Protein AF-A0A7Y3NFW7-F1 (afdb_monomer_lite)

Sequence (160 aa):
MKELVRCKACGYVMEKSALGEVCPACGVKAQMFEPFEEKVTGLRHLLLELDIHPITVHLPETLAALLLVFTLIFPLIPANLQDKFLWPTTQILSWLFPLAVAAGFVTGLWDAKVRYRKVTTPILVRKIGLGTLLFLTSIAQAVLVSVGTGFQSFGRGSVT

Structure (mmCIF, N/CA/C/O backbone):
data_AF-A0A7Y3NFW7-F1
#
_entry.id   AF-A0A7Y3NFW7-F1
#
loop_
_atom_site.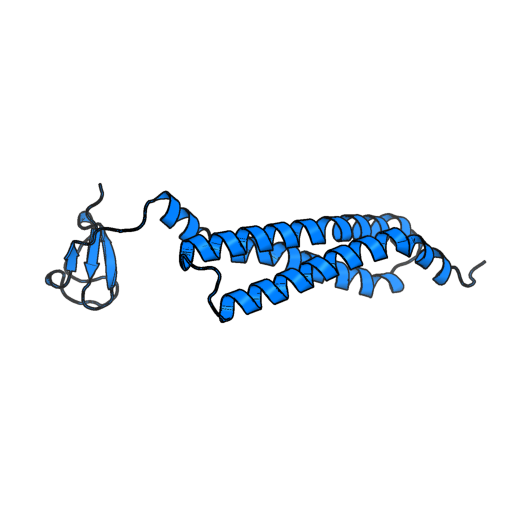group_PDB
_atom_site.id
_atom_site.type_symbol
_atom_site.label_atom_id
_atom_site.label_alt_id
_atom_site.label_comp_id
_atom_site.label_asym_id
_atom_site.label_entity_id
_atom_site.label_seq_id
_atom_site.pdbx_PDB_ins_code
_atom_site.Cartn_x
_atom_site.Cartn_y
_atom_site.Cartn_z
_atom_site.occupancy
_atom_site.B_iso_or_equiv
_atom_site.auth_seq_id
_atom_site.auth_comp_id
_atom_site.auth_asym_id
_atom_site.auth_atom_id
_atom_site.pdbx_PDB_model_num
ATOM 1 N N . MET A 1 1 ? -27.828 15.354 21.487 1.00 56.50 1 MET A N 1
ATOM 2 C CA . MET A 1 1 ? -27.165 14.035 21.369 1.00 56.50 1 MET A CA 1
ATOM 3 C C . MET A 1 1 ? -28.262 13.027 21.093 1.00 56.50 1 MET A C 1
ATOM 5 O O . MET A 1 1 ? -29.310 13.142 21.713 1.00 56.50 1 MET A O 1
ATOM 9 N N . LYS A 1 2 ? -28.092 12.139 20.114 1.00 74.50 2 LYS A N 1
ATOM 10 C CA . LYS A 1 2 ? -29.112 11.129 19.806 1.00 74.50 2 LYS A CA 1
ATOM 11 C C . LYS A 1 2 ? -29.059 10.053 20.896 1.00 74.50 2 LYS A C 1
ATOM 13 O O . LYS A 1 2 ? -27.987 9.508 21.135 1.00 74.50 2 LYS A O 1
ATOM 18 N N . GLU A 1 3 ? -30.170 9.804 21.591 1.00 85.12 3 GLU A N 1
ATOM 19 C CA . GLU A 1 3 ? -30.260 8.707 22.564 1.00 85.12 3 GLU A CA 1
ATOM 20 C C . GLU A 1 3 ? -30.250 7.382 21.800 1.00 85.12 3 GLU A C 1
ATOM 22 O O . GLU A 1 3 ? -31.193 7.077 21.065 1.00 85.12 3 GLU A O 1
ATOM 27 N N . LEU A 1 4 ? -29.173 6.611 21.942 1.00 89.38 4 LEU A N 1
ATOM 28 C CA . LEU A 1 4 ? -29.046 5.295 21.329 1.00 89.38 4 LEU A CA 1
ATOM 29 C C . LEU A 1 4 ? -29.501 4.218 22.314 1.00 89.38 4 LEU A C 1
ATOM 31 O O . LEU A 1 4 ? -29.308 4.317 23.528 1.00 89.38 4 LEU A O 1
ATOM 35 N N . VAL A 1 5 ? -30.106 3.170 21.775 1.00 91.62 5 VAL A N 1
ATOM 36 C CA . VAL A 1 5 ? -30.525 1.983 22.514 1.00 91.62 5 VAL A CA 1
ATOM 37 C C . VAL A 1 5 ? -29.955 0.740 21.851 1.00 91.62 5 VAL A C 1
ATOM 39 O O . VAL A 1 5 ? -29.869 0.662 20.626 1.00 91.62 5 VAL A O 1
ATOM 42 N N . ARG A 1 6 ? -29.569 -0.246 22.662 1.00 91.62 6 ARG A N 1
ATOM 43 C CA . ARG A 1 6 ? -29.014 -1.524 22.215 1.00 91.62 6 ARG A CA 1
ATOM 44 C C . ARG A 1 6 ? -29.904 -2.679 22.643 1.00 91.62 6 ARG A C 1
ATOM 46 O O . ARG A 1 6 ? -30.285 -2.778 23.803 1.00 91.62 6 ARG A O 1
ATOM 53 N N . CYS A 1 7 ? -30.199 -3.592 21.729 1.00 90.00 7 CYS A N 1
ATOM 54 C CA . CYS A 1 7 ? -30.908 -4.826 22.039 1.00 90.00 7 CYS A CA 1
ATOM 55 C C . CYS A 1 7 ? -30.006 -5.775 22.845 1.00 90.00 7 CYS A C 1
ATOM 57 O O . CYS A 1 7 ? -28.948 -6.174 22.357 1.00 90.00 7 CYS A O 1
ATOM 59 N N . LYS A 1 8 ? -30.442 -6.215 24.033 1.00 91.94 8 LYS A N 1
ATOM 60 C CA . LYS A 1 8 ? -29.700 -7.199 24.845 1.00 91.94 8 LYS A CA 1
ATOM 61 C C . LYS A 1 8 ? -29.555 -8.568 24.180 1.00 91.94 8 LYS A C 1
ATOM 63 O O . LYS A 1 8 ? -28.587 -9.267 24.451 1.00 91.94 8 LYS A O 1
ATOM 68 N N . ALA A 1 9 ? -30.510 -8.960 23.336 1.00 86.56 9 ALA A N 1
ATOM 69 C CA . ALA A 1 9 ? -30.545 -10.301 22.753 1.00 86.56 9 ALA A CA 1
ATOM 70 C C . ALA A 1 9 ? -29.557 -10.478 21.587 1.00 86.56 9 ALA A C 1
ATOM 72 O O . ALA A 1 9 ? -28.872 -11.491 21.521 1.00 86.56 9 ALA A O 1
ATOM 73 N N . CYS A 1 10 ? -29.477 -9.507 20.670 1.00 84.69 10 CYS A N 1
ATOM 74 C CA . CYS A 1 10 ? -28.642 -9.609 19.463 1.00 84.69 10 CYS A CA 1
ATOM 75 C C . CYS A 1 10 ? -27.562 -8.525 19.347 1.00 84.69 10 CYS A C 1
ATOM 77 O O . CYS A 1 10 ? -26.699 -8.609 18.480 1.00 84.69 10 CYS A O 1
ATOM 79 N N . GLY A 1 11 ? -27.601 -7.493 20.193 1.00 85.00 11 GLY A N 1
ATOM 80 C CA . GLY A 1 11 ? -26.644 -6.393 20.162 1.00 85.00 11 GLY A CA 1
ATOM 81 C C . GLY A 1 11 ? -26.930 -5.293 19.137 1.00 85.00 11 GLY A C 1
ATOM 82 O O . GLY A 1 11 ? -26.096 -4.399 19.029 1.00 85.00 11 GLY A O 1
ATOM 83 N N . TYR A 1 12 ? -28.066 -5.324 18.427 1.00 86.19 12 TYR A N 1
ATOM 84 C CA . TYR A 1 12 ? -28.473 -4.277 17.477 1.00 86.19 12 TYR A CA 1
ATOM 85 C C . TYR A 1 12 ? -28.600 -2.909 18.160 1.00 86.19 12 TYR A C 1
ATOM 87 O O . TYR A 1 12 ? -29.229 -2.823 19.214 1.00 86.19 12 TYR A O 1
ATOM 95 N N . VAL A 1 13 ? -28.018 -1.861 17.568 1.00 88.81 13 VAL A N 1
ATOM 96 C CA . VAL A 1 13 ? -28.019 -0.484 18.093 1.00 88.81 13 VAL A CA 1
ATOM 97 C C . VAL A 1 13 ? -28.826 0.416 17.161 1.00 88.81 13 VAL A C 1
ATOM 99 O O . VAL A 1 13 ? -28.650 0.355 15.948 1.00 88.81 13 VAL A O 1
ATOM 102 N N . MET A 1 14 ? -29.698 1.253 17.721 1.00 86.75 14 MET A N 1
ATOM 103 C CA . MET A 1 14 ? -30.502 2.213 16.961 1.00 86.75 14 MET A CA 1
ATOM 104 C C . MET A 1 14 ? -30.857 3.451 17.788 1.00 86.75 14 MET A C 1
ATOM 106 O O . MET A 1 14 ? -30.703 3.460 19.008 1.00 86.75 14 MET A O 1
ATOM 110 N N . GLU A 1 15 ? -31.366 4.492 17.131 1.00 89.56 15 GLU A N 1
ATOM 111 C CA . GLU A 1 15 ? -31.933 5.655 17.818 1.00 89.56 15 GLU A CA 1
ATOM 112 C C . GLU A 1 15 ? -33.224 5.273 18.551 1.00 89.56 15 GLU A C 1
ATOM 114 O O . GLU A 1 15 ? -34.100 4.610 17.994 1.00 89.56 15 GLU A O 1
ATOM 119 N N . LYS A 1 16 ? -33.372 5.734 19.796 1.00 86.75 16 LYS A N 1
ATOM 120 C CA . LYS A 1 16 ? -34.556 5.477 20.628 1.00 86.75 16 LYS A CA 1
ATOM 121 C C . LYS A 1 16 ? -35.853 5.987 19.993 1.00 86.75 16 LYS A C 1
ATOM 123 O O . LYS A 1 16 ? -36.901 5.389 20.196 1.00 86.75 16 LYS A O 1
ATOM 128 N N . SER A 1 17 ? -35.782 7.062 19.207 1.00 86.88 17 SER A N 1
ATOM 129 C CA . SER A 1 17 ? -36.912 7.629 18.455 1.00 86.88 17 SER A CA 1
ATOM 130 C C . SER A 1 17 ? -37.436 6.707 17.351 1.00 86.88 17 SER A C 1
ATOM 132 O O . SER A 1 17 ? -38.603 6.805 16.989 1.00 86.88 17 SER A O 1
ATOM 134 N N . ALA A 1 18 ? -36.595 5.816 16.823 1.00 85.25 18 ALA A N 1
ATOM 135 C CA . ALA A 1 18 ? -36.959 4.868 15.775 1.00 85.25 18 ALA A CA 1
ATOM 136 C C . ALA A 1 18 ? -37.410 3.504 16.334 1.00 85.25 18 ALA A C 1
ATOM 138 O O . ALA A 1 18 ? -37.699 2.590 15.562 1.00 85.25 18 ALA A O 1
ATOM 139 N N . LEU A 1 19 ? -37.431 3.334 17.663 1.00 85.25 19 LEU A N 1
ATOM 140 C CA . LEU A 1 19 ? -37.749 2.067 18.313 1.00 85.25 19 LEU A CA 1
ATOM 141 C C . LEU A 1 19 ? -39.248 1.747 18.174 1.00 85.25 19 LEU A C 1
ATOM 143 O O . LEU A 1 19 ? -40.090 2.421 18.762 1.00 85.25 19 LEU A O 1
ATOM 147 N N . GLY A 1 20 ? -39.574 0.707 17.404 1.00 86.81 20 GLY A N 1
ATOM 148 C CA . GLY A 1 20 ? -40.926 0.144 17.322 1.00 86.81 20 GLY A CA 1
ATOM 149 C C . GLY A 1 20 ? -41.235 -0.834 18.464 1.00 86.81 20 GLY A C 1
ATOM 150 O O . GLY A 1 20 ? -40.544 -0.871 19.479 1.00 86.81 20 GLY A O 1
ATOM 151 N N . GLU A 1 21 ? -42.253 -1.682 18.292 1.00 90.31 21 GLU A N 1
ATOM 152 C CA . GLU A 1 21 ? -42.636 -2.684 19.307 1.00 90.31 21 GLU A CA 1
ATOM 153 C C . GLU A 1 21 ? -41.676 -3.882 19.389 1.00 90.31 21 GLU A C 1
ATOM 155 O O . GLU A 1 21 ? -41.564 -4.543 20.429 1.00 90.31 21 GLU A O 1
ATOM 160 N N . VAL A 1 22 ? -40.965 -4.156 18.294 1.00 91.06 22 VAL A N 1
ATOM 161 C CA . VAL A 1 22 ? -40.058 -5.296 18.145 1.00 91.06 22 VAL A CA 1
ATOM 162 C C . VAL A 1 22 ? -38.710 -4.859 17.584 1.00 91.06 22 VAL A C 1
ATOM 164 O O . VAL A 1 22 ? -38.611 -3.911 16.807 1.00 91.06 22 VAL A O 1
ATOM 167 N N . CYS A 1 23 ? -37.658 -5.577 17.970 1.00 85.50 23 CYS A N 1
ATOM 168 C CA . CYS A 1 23 ? -36.329 -5.410 17.405 1.00 85.50 23 CYS A CA 1
ATOM 169 C C . CYS A 1 23 ? -36.353 -5.788 15.913 1.00 85.50 23 CYS A C 1
ATOM 171 O O . CYS A 1 23 ? -36.653 -6.945 15.609 1.00 85.50 23 CYS A O 1
ATOM 173 N N . PRO A 1 24 ? -35.974 -4.891 14.986 1.00 88.00 24 PRO A N 1
ATOM 174 C CA . PRO A 1 24 ? -35.988 -5.193 13.552 1.00 88.00 24 PRO A CA 1
ATOM 175 C C . PRO A 1 24 ? -34.965 -6.268 13.157 1.00 88.00 24 PRO A C 1
ATOM 177 O O . PRO A 1 24 ? -35.119 -6.912 12.127 1.00 88.00 24 PRO A O 1
ATOM 180 N N . ALA A 1 25 ? -33.929 -6.486 13.975 1.00 87.31 25 ALA A N 1
ATOM 181 C CA . ALA A 1 25 ? -32.887 -7.467 13.690 1.00 87.31 25 ALA A CA 1
ATOM 182 C C . ALA A 1 25 ? -33.237 -8.892 14.155 1.00 87.31 25 ALA A C 1
ATOM 184 O O . ALA A 1 25 ? -32.870 -9.854 13.489 1.00 87.31 25 ALA A O 1
ATOM 185 N N . CYS A 1 26 ? -33.895 -9.052 15.310 1.00 86.12 26 CYS A N 1
ATOM 186 C CA . CYS A 1 26 ? -34.115 -10.377 15.916 1.00 86.12 26 CYS A CA 1
ATOM 187 C C . CYS A 1 26 ? -35.539 -10.643 16.429 1.00 86.12 26 CYS A C 1
ATOM 189 O O . CYS A 1 26 ? -35.795 -11.720 16.957 1.00 86.12 26 CYS A O 1
ATOM 191 N N . GLY A 1 27 ? -36.463 -9.684 16.317 1.00 86.81 27 GLY A N 1
ATOM 192 C CA . GLY A 1 27 ? -37.883 -9.873 16.633 1.00 86.81 27 GLY A CA 1
A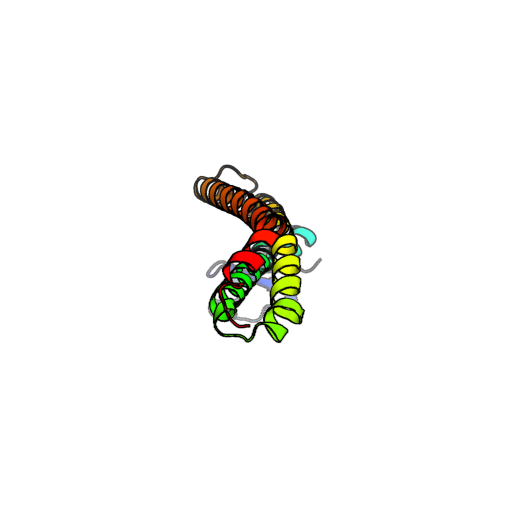TOM 193 C C . GLY A 1 27 ? -38.259 -9.882 18.120 1.00 86.81 27 GLY A C 1
ATOM 194 O O . GLY A 1 27 ? -39.436 -10.024 18.443 1.00 86.81 27 GLY A O 1
ATOM 195 N N . VAL A 1 28 ? -37.309 -9.714 19.049 1.00 92.38 28 VAL A N 1
ATOM 196 C CA . VAL A 1 28 ? -37.638 -9.606 20.485 1.00 92.38 28 VAL A CA 1
ATOM 197 C C . VAL A 1 28 ? -38.377 -8.301 20.794 1.00 92.38 28 VAL A C 1
ATOM 199 O O . VAL A 1 28 ? -38.172 -7.292 20.122 1.00 92.38 28 VAL A O 1
ATOM 202 N N . LYS A 1 29 ? -39.203 -8.295 21.844 1.00 93.06 29 LYS A N 1
ATOM 203 C CA . LYS A 1 29 ? -39.957 -7.108 22.280 1.00 93.06 29 LYS A CA 1
ATOM 204 C C . LYS A 1 29 ? -39.035 -5.942 22.664 1.00 93.06 29 LYS A C 1
ATOM 206 O O . LYS A 1 29 ? -37.956 -6.155 23.220 1.00 93.06 29 LYS A O 1
ATOM 211 N N . ALA A 1 30 ? -39.514 -4.713 22.469 1.00 88.12 30 ALA A N 1
ATOM 212 C CA . ALA A 1 30 ? -38.800 -3.466 22.770 1.00 88.12 30 ALA A CA 1
ATOM 213 C C . ALA A 1 30 ? -38.279 -3.350 24.219 1.00 88.12 30 ALA A C 1
ATOM 215 O O . ALA A 1 30 ? -37.274 -2.693 24.467 1.00 88.12 30 ALA A O 1
ATOM 216 N N . GLN A 1 31 ? -38.901 -4.047 25.176 1.00 90.94 31 GLN A N 1
ATOM 217 C CA . GLN A 1 31 ? -38.462 -4.103 26.580 1.00 90.94 31 GLN A CA 1
ATOM 218 C C . GLN A 1 31 ? -37.042 -4.671 26.762 1.00 90.94 31 GLN A C 1
ATOM 220 O O . GLN A 1 31 ? -36.419 -4.457 27.797 1.00 90.94 31 GLN A O 1
ATOM 225 N N . MET A 1 32 ? -36.519 -5.389 25.763 1.00 88.75 32 MET A N 1
ATOM 226 C CA . MET A 1 32 ? -35.169 -5.958 25.786 1.00 88.75 32 MET A CA 1
ATOM 227 C C . MET A 1 32 ? -34.073 -4.953 25.394 1.00 88.75 32 MET A C 1
ATOM 229 O O . MET A 1 32 ? -32.906 -5.341 25.308 1.00 88.75 32 MET A O 1
ATOM 233 N N . PHE A 1 33 ? -34.415 -3.691 25.121 1.00 92.50 33 PHE A N 1
ATOM 234 C CA . PHE A 1 33 ? -33.447 -2.644 24.802 1.00 92.50 33 PHE A CA 1
ATOM 235 C C . PHE A 1 33 ? -32.921 -1.941 26.058 1.00 92.50 33 PHE A C 1
ATOM 237 O O . PHE A 1 33 ? -33.667 -1.655 26.991 1.00 92.50 33 PHE A O 1
ATOM 244 N N . GLU A 1 34 ? -31.626 -1.635 26.064 1.00 91.88 34 GLU A N 1
ATOM 245 C CA . GLU A 1 34 ? -30.951 -0.864 27.108 1.00 91.88 34 GLU A CA 1
ATOM 246 C C . GLU A 1 34 ? -30.347 0.427 26.536 1.00 91.88 34 GLU A C 1
ATOM 248 O O . GLU A 1 34 ? -29.982 0.450 25.356 1.00 91.88 34 GLU A O 1
ATOM 253 N N . PRO A 1 35 ? -30.239 1.508 27.332 1.00 90.31 35 PRO A N 1
ATOM 254 C CA . PRO A 1 35 ? -29.553 2.718 26.899 1.00 90.31 35 PRO A CA 1
ATOM 255 C C . PRO A 1 35 ? -28.102 2.390 26.551 1.00 90.31 35 PRO A C 1
ATOM 257 O O . PRO A 1 35 ? -27.385 1.744 27.317 1.00 90.31 35 PRO A O 1
ATOM 260 N N . PHE A 1 36 ? -27.681 2.836 25.375 1.00 85.69 36 PHE A N 1
ATOM 261 C CA . PHE A 1 36 ? -26.343 2.618 24.866 1.00 85.69 36 PHE A CA 1
ATOM 262 C C . PHE A 1 36 ? -25.665 3.961 24.666 1.00 85.69 36 PHE A C 1
ATOM 264 O O . PHE A 1 36 ? -26.090 4.775 23.854 1.00 85.69 36 PHE A O 1
ATOM 271 N N . GLU A 1 37 ? -24.581 4.183 25.395 1.00 79.56 37 GLU A N 1
ATOM 272 C CA . GLU A 1 37 ? -23.672 5.273 25.081 1.00 79.56 37 GLU A CA 1
ATOM 273 C C . GLU A 1 37 ? -22.580 4.748 24.164 1.00 79.56 37 GLU A C 1
ATOM 275 O O . GLU A 1 37 ? -21.802 3.853 24.521 1.00 79.56 37 GLU A O 1
ATOM 280 N N . GLU A 1 38 ? -22.517 5.317 22.967 1.00 71.62 38 GLU A N 1
ATOM 281 C CA . GLU A 1 38 ? -21.439 5.028 22.047 1.00 71.62 38 GLU A CA 1
ATOM 282 C C . GLU A 1 38 ? -20.131 5.590 22.610 1.00 71.62 38 GLU A C 1
ATOM 284 O O . GLU A 1 38 ? -19.890 6.794 22.659 1.00 71.62 38 GLU A O 1
ATOM 289 N N . LYS A 1 39 ? -19.260 4.690 23.072 1.00 72.00 39 LYS A N 1
ATOM 290 C CA . LYS A 1 39 ? -17.977 5.047 23.705 1.00 72.00 39 LYS A CA 1
ATOM 291 C C . LYS A 1 39 ? -16.916 5.512 22.701 1.00 72.00 39 LYS A C 1
ATOM 293 O O . LYS A 1 39 ? -15.767 5.751 23.080 1.00 72.00 39 LYS A O 1
ATOM 298 N N . VAL A 1 40 ? -17.259 5.561 21.417 1.00 70.94 40 VAL A N 1
ATOM 299 C CA . VAL A 1 40 ? -16.348 5.875 20.318 1.00 70.94 40 VAL A CA 1
ATOM 300 C C . VAL A 1 40 ? -16.651 7.294 19.852 1.00 70.94 40 VAL A C 1
ATOM 302 O O . VAL A 1 40 ? -17.779 7.616 19.509 1.00 70.94 40 VAL A O 1
ATOM 305 N N . THR A 1 41 ? -15.647 8.168 19.860 1.00 75.44 41 THR A N 1
ATOM 306 C CA . THR A 1 41 ? -15.799 9.538 19.355 1.00 75.44 41 THR A CA 1
ATOM 307 C C . THR A 1 41 ? -16.145 9.527 17.864 1.00 75.44 41 THR A C 1
ATOM 309 O O . THR A 1 41 ? -15.627 8.690 17.126 1.00 75.44 41 THR A O 1
ATOM 312 N N . GLY A 1 42 ? -16.958 10.479 17.393 1.00 73.88 42 GLY A N 1
ATOM 313 C CA . GLY A 1 42 ? -17.440 10.496 16.000 1.00 73.88 42 GLY A CA 1
ATOM 314 C C . GLY A 1 42 ? -16.327 10.436 14.943 1.00 73.88 42 GLY A C 1
ATOM 315 O O . GLY A 1 42 ? -16.444 9.722 13.957 1.00 73.88 42 GLY A O 1
ATOM 316 N N . LEU A 1 43 ? -15.185 11.085 15.196 1.00 71.56 43 LEU A N 1
ATOM 317 C CA . LEU A 1 43 ? -14.010 11.048 14.312 1.00 71.56 43 LEU A CA 1
ATOM 318 C C . LEU A 1 43 ? -13.377 9.645 14.238 1.00 71.56 43 LEU A C 1
ATOM 320 O O . LEU A 1 43 ? -12.892 9.220 13.194 1.00 71.56 43 LEU A O 1
ATOM 324 N N . ARG A 1 44 ? -13.409 8.903 15.349 1.00 72.31 44 ARG A N 1
ATOM 325 C CA . ARG A 1 44 ? -12.928 7.522 15.410 1.00 72.31 44 ARG A CA 1
ATOM 326 C C . ARG A 1 44 ? -13.918 6.562 14.751 1.00 72.31 44 ARG A C 1
ATOM 328 O O . ARG A 1 44 ? -13.456 5.631 14.105 1.00 72.31 44 ARG A O 1
ATOM 335 N N . HIS A 1 45 ? -15.225 6.802 14.881 1.00 73.81 45 HIS A N 1
ATOM 336 C CA . HIS A 1 45 ? -16.261 6.040 14.177 1.00 73.81 45 HIS A CA 1
ATOM 337 C C . HIS A 1 45 ? -16.121 6.198 12.658 1.00 73.81 45 HIS A C 1
ATOM 339 O O . HIS A 1 45 ? -15.989 5.202 11.959 1.00 73.81 45 HIS A O 1
ATOM 345 N N . LEU A 1 46 ? -15.980 7.438 12.176 1.00 75.12 46 LEU A N 1
ATOM 346 C CA . LEU A 1 46 ? -15.755 7.729 10.758 1.00 75.12 46 LEU A CA 1
ATOM 347 C C . LEU A 1 46 ? -14.499 7.028 10.217 1.00 75.12 46 LEU A C 1
ATOM 349 O O . LEU A 1 46 ? -14.525 6.453 9.136 1.00 75.12 46 LEU A O 1
ATOM 353 N N . LEU A 1 47 ? -13.393 7.039 10.972 1.00 71.38 47 LEU A N 1
ATOM 354 C CA . LEU A 1 47 ? -12.171 6.333 10.570 1.00 71.38 47 LEU A CA 1
ATOM 355 C C . LEU A 1 47 ? -12.339 4.807 10.521 1.00 71.38 47 LEU A C 1
ATOM 357 O O . LEU A 1 47 ? -11.702 4.162 9.695 1.00 71.38 47 LEU A O 1
ATOM 361 N N . LEU A 1 48 ? -13.141 4.244 11.429 1.00 71.69 48 LEU A N 1
ATOM 362 C CA . LEU A 1 48 ? -13.449 2.813 11.483 1.00 71.69 48 LEU A CA 1
ATOM 363 C C . LEU A 1 48 ? -14.362 2.386 10.329 1.00 71.69 48 LEU A C 1
ATOM 365 O O . LEU A 1 48 ? -14.201 1.282 9.826 1.00 71.69 48 LEU A O 1
ATOM 369 N N . GLU A 1 49 ? -15.288 3.250 9.914 1.00 76.88 49 GLU A N 1
ATOM 370 C CA . GLU A 1 49 ? -16.162 3.017 8.760 1.00 76.88 49 GLU A CA 1
ATOM 371 C C . GLU A 1 49 ? -15.434 3.193 7.426 1.00 76.88 49 GLU A C 1
ATOM 373 O O . GLU A 1 49 ? -15.784 2.540 6.448 1.00 76.88 49 GLU A O 1
ATOM 378 N N . LEU A 1 50 ? -14.417 4.060 7.369 1.00 68.25 50 LEU A N 1
ATOM 379 C CA . LEU A 1 50 ? -13.737 4.400 6.118 1.00 68.25 50 LEU A CA 1
ATOM 380 C C . LEU A 1 50 ? -12.740 3.327 5.633 1.00 68.25 50 LEU A C 1
ATOM 382 O O . LEU A 1 50 ? -12.095 3.567 4.620 1.00 68.25 50 LEU A O 1
ATOM 386 N N . ASP A 1 51 ? -12.590 2.182 6.323 1.00 76.06 51 ASP A N 1
ATOM 387 C CA . ASP A 1 51 ? -11.759 1.013 5.941 1.00 76.06 51 ASP A CA 1
ATOM 388 C C . ASP A 1 51 ? -10.491 1.388 5.133 1.00 76.06 51 ASP A C 1
ATOM 390 O O . ASP A 1 51 ? -10.159 0.830 4.082 1.00 76.06 51 ASP A O 1
ATOM 394 N N . ILE A 1 52 ? -9.762 2.389 5.640 1.00 71.12 52 ILE A N 1
ATOM 395 C CA . ILE A 1 52 ? -8.714 3.097 4.886 1.00 71.12 52 ILE A CA 1
ATOM 396 C C . ILE A 1 52 ? -7.565 2.146 4.538 1.00 71.12 52 ILE A C 1
ATOM 398 O O . ILE A 1 52 ? -6.942 2.265 3.483 1.00 71.12 52 ILE A O 1
ATOM 402 N N . HIS A 1 53 ? -7.275 1.186 5.419 1.00 70.25 53 HIS A N 1
ATOM 403 C CA . HIS A 1 53 ? -6.203 0.218 5.218 1.00 70.25 53 HIS A CA 1
ATOM 404 C C . HIS A 1 53 ? -6.485 -0.750 4.047 1.00 70.25 53 HIS A C 1
ATOM 406 O O . HIS A 1 53 ? -5.625 -0.850 3.172 1.00 70.25 53 HIS A O 1
ATOM 412 N N . PRO A 1 54 ? -7.666 -1.398 3.948 1.00 76.12 54 PRO A N 1
ATOM 413 C CA . PRO A 1 54 ? -8.084 -2.101 2.733 1.00 76.12 54 PRO A CA 1
ATOM 414 C C . PRO A 1 54 ? -7.978 -1.250 1.459 1.00 76.12 54 PRO A C 1
ATOM 416 O O . PRO A 1 54 ? -7.354 -1.664 0.487 1.00 76.12 54 PRO A O 1
ATOM 419 N N . ILE A 1 55 ? -8.499 -0.022 1.469 1.00 76.31 55 ILE A N 1
ATOM 420 C CA . ILE A 1 55 ? -8.495 0.844 0.275 1.00 76.31 55 ILE A CA 1
ATOM 421 C C . ILE A 1 55 ? -7.066 1.129 -0.208 1.00 76.31 55 ILE A C 1
ATOM 423 O O . ILE A 1 55 ? -6.768 1.098 -1.401 1.00 76.31 55 ILE A O 1
ATOM 427 N N . THR A 1 56 ? -6.159 1.388 0.726 1.00 81.44 56 THR A N 1
ATOM 428 C CA . THR A 1 56 ? -4.785 1.801 0.420 1.00 81.44 56 THR A CA 1
ATOM 429 C C . THR A 1 56 ? -3.851 0.639 0.112 1.00 81.44 56 THR A C 1
ATOM 431 O O . THR A 1 56 ? -2.852 0.865 -0.562 1.00 81.44 56 THR A O 1
ATOM 434 N N . VAL A 1 57 ? -4.162 -0.593 0.538 1.00 86.44 57 VAL A N 1
ATOM 435 C CA . VAL A 1 57 ? -3.392 -1.793 0.157 1.00 86.44 57 VAL A CA 1
ATOM 436 C C . VAL A 1 57 ? -3.764 -2.313 -1.236 1.00 86.44 57 VAL A C 1
ATOM 438 O O . VAL A 1 57 ? -2.912 -2.875 -1.922 1.00 86.44 57 VAL A O 1
ATOM 441 N N . HIS A 1 58 ? -4.984 -2.047 -1.710 1.00 88.56 58 HIS A N 1
ATOM 442 C CA . HIS A 1 58 ? -5.389 -2.407 -3.073 1.00 88.56 58 HIS A CA 1
ATOM 443 C C . HIS A 1 58 ? -4.668 -1.587 -4.157 1.00 88.56 58 HIS A C 1
ATOM 445 O O . HIS A 1 58 ? -4.476 -2.059 -5.278 1.00 88.56 58 HIS A O 1
ATOM 451 N N . LEU A 1 59 ? -4.206 -0.373 -3.845 1.00 91.12 59 LEU A N 1
ATOM 452 C CA . LEU A 1 59 ? -3.425 0.431 -4.789 1.00 91.12 59 LEU A CA 1
ATOM 453 C C . LEU A 1 59 ? -2.072 -0.220 -5.161 1.00 91.12 59 LEU A C 1
ATOM 455 O O . LEU A 1 59 ? -1.837 -0.441 -6.348 1.00 91.12 59 LEU A O 1
ATOM 459 N N . PRO A 1 60 ? -1.171 -0.570 -4.220 1.00 93.06 60 PRO A N 1
ATOM 460 C CA . PRO A 1 60 ? 0.050 -1.286 -4.570 1.00 93.06 60 PRO A CA 1
ATOM 461 C C . PRO A 1 60 ? -0.236 -2.677 -5.159 1.00 93.06 60 PRO A C 1
ATOM 463 O O . PRO A 1 60 ? 0.488 -3.103 -6.051 1.00 93.06 60 PRO A O 1
ATOM 466 N N . GLU A 1 61 ? -1.302 -3.366 -4.739 1.00 93.06 61 GLU A N 1
ATOM 467 C CA . GLU A 1 61 ? -1.705 -4.654 -5.326 1.00 93.06 61 GLU A CA 1
ATOM 468 C C . GLU A 1 61 ? -2.029 -4.536 -6.827 1.00 93.06 61 GLU A C 1
ATOM 470 O O . GLU A 1 61 ? -1.489 -5.281 -7.648 1.00 93.06 61 GLU A O 1
ATOM 475 N N . THR A 1 62 ? -2.851 -3.554 -7.206 1.00 94.00 62 THR A N 1
ATOM 476 C CA . THR A 1 62 ? -3.206 -3.306 -8.613 1.00 94.00 62 THR A CA 1
ATOM 477 C C . THR A 1 62 ? -2.012 -2.830 -9.440 1.00 94.00 62 THR A C 1
ATOM 479 O O . THR A 1 62 ? -1.844 -3.272 -10.577 1.00 94.00 62 THR A O 1
ATOM 482 N N . LEU A 1 63 ? -1.135 -1.996 -8.872 1.00 94.88 63 LEU A N 1
ATOM 483 C CA . LEU A 1 63 ? 0.111 -1.579 -9.524 1.00 94.88 63 LEU A CA 1
ATOM 484 C C . LEU A 1 63 ? 1.054 -2.760 -9.779 1.00 94.88 63 LEU A C 1
ATOM 486 O O . LEU A 1 63 ? 1.599 -2.874 -10.875 1.00 94.88 63 LEU A O 1
ATOM 490 N N . ALA A 1 64 ? 1.217 -3.658 -8.804 1.00 94.25 64 ALA A N 1
ATOM 491 C CA . ALA A 1 64 ? 2.035 -4.857 -8.960 1.00 94.25 64 ALA A CA 1
ATOM 492 C C . ALA A 1 64 ? 1.488 -5.773 -10.067 1.00 94.25 64 ALA A C 1
ATOM 494 O O . ALA A 1 64 ? 2.252 -6.246 -10.911 1.00 94.25 64 ALA A O 1
ATOM 495 N N . ALA A 1 65 ? 0.167 -5.975 -10.109 1.00 94.94 65 ALA A N 1
ATOM 496 C CA . ALA A 1 65 ? -0.483 -6.744 -11.168 1.00 94.94 65 ALA A CA 1
ATOM 497 C C . ALA A 1 65 ? -0.280 -6.104 -12.552 1.00 94.94 65 ALA A C 1
ATOM 499 O O . ALA A 1 65 ? 0.041 -6.799 -13.515 1.00 94.94 65 ALA A O 1
ATOM 500 N N . LEU A 1 66 ? -0.405 -4.778 -12.657 1.00 94.81 66 LEU A N 1
ATOM 501 C CA . LEU A 1 66 ? -0.213 -4.063 -13.917 1.00 94.81 66 LEU A CA 1
ATOM 502 C C . LEU A 1 66 ? 1.241 -4.133 -14.410 1.00 94.81 66 LEU A C 1
ATOM 504 O O . LEU A 1 66 ? 1.475 -4.395 -15.589 1.00 94.81 66 LEU A O 1
ATOM 508 N N . LEU A 1 67 ? 2.217 -3.963 -13.512 1.00 93.31 67 LEU A N 1
ATOM 509 C CA . LEU A 1 67 ? 3.644 -4.114 -13.820 1.00 93.31 67 LEU A CA 1
ATOM 510 C C . LEU A 1 67 ? 3.977 -5.531 -14.309 1.00 93.31 67 LEU A C 1
ATOM 512 O O . LEU A 1 67 ? 4.732 -5.691 -15.272 1.00 93.31 67 LEU A O 1
ATOM 516 N N . LEU A 1 68 ? 3.383 -6.558 -13.693 1.00 93.75 68 LEU A N 1
ATOM 517 C CA . LEU A 1 68 ? 3.511 -7.941 -14.151 1.00 93.75 68 LEU A CA 1
ATOM 518 C C . LEU A 1 68 ? 2.952 -8.105 -15.570 1.00 93.75 68 LEU A C 1
ATOM 520 O O . LEU A 1 68 ? 3.644 -8.634 -16.437 1.00 93.75 68 LEU A O 1
ATOM 524 N N . VAL A 1 69 ? 1.737 -7.611 -15.831 1.00 93.81 69 VAL A N 1
ATOM 525 C CA . VAL A 1 69 ? 1.119 -7.672 -17.165 1.00 93.81 69 VAL A CA 1
ATOM 526 C C . VAL A 1 69 ? 1.997 -6.980 -18.205 1.00 93.81 69 VAL A C 1
ATOM 528 O O . VAL A 1 69 ? 2.269 -7.571 -19.246 1.00 93.81 69 VAL A O 1
ATOM 531 N N . PHE A 1 70 ? 2.502 -5.776 -17.924 1.00 91.00 70 PHE A N 1
ATOM 532 C CA . PHE A 1 70 ? 3.375 -5.043 -18.847 1.00 91.00 70 PHE A CA 1
ATOM 533 C C . PHE A 1 70 ? 4.681 -5.777 -19.136 1.00 91.00 70 PHE A C 1
ATOM 535 O O . PHE A 1 70 ? 5.122 -5.801 -20.283 1.00 91.00 70 PHE A O 1
ATOM 542 N N . THR A 1 71 ? 5.248 -6.444 -18.133 1.00 88.31 71 THR A N 1
ATOM 543 C CA . THR A 1 71 ? 6.446 -7.274 -18.305 1.00 88.31 71 THR A CA 1
ATOM 544 C C . THR A 1 71 ? 6.165 -8.492 -19.193 1.00 88.31 71 THR A C 1
ATOM 546 O O . THR A 1 71 ? 6.977 -8.827 -20.051 1.00 88.31 71 THR A O 1
ATOM 549 N N . LEU A 1 72 ? 5.003 -9.135 -19.038 1.00 90.38 72 LEU A N 1
ATOM 550 C CA . LEU A 1 72 ? 4.621 -10.319 -19.818 1.00 90.38 72 LEU A CA 1
ATOM 551 C C . LEU A 1 72 ? 4.261 -9.995 -21.274 1.00 90.38 72 LEU A C 1
ATOM 553 O O . LEU A 1 72 ? 4.570 -10.782 -22.165 1.00 90.38 72 LEU A O 1
ATOM 557 N N . ILE A 1 73 ? 3.619 -8.850 -21.530 1.00 90.81 73 ILE A N 1
ATOM 558 C CA . ILE A 1 73 ? 3.257 -8.435 -22.895 1.00 90.81 73 ILE A CA 1
ATOM 559 C C . ILE A 1 73 ? 4.419 -7.783 -23.644 1.00 90.81 73 ILE A C 1
ATOM 561 O O . ILE A 1 73 ? 4.371 -7.723 -24.868 1.00 90.81 73 ILE A O 1
ATOM 565 N N . PHE A 1 74 ? 5.454 -7.308 -22.940 1.00 87.38 74 PHE A N 1
ATOM 566 C CA . PHE A 1 74 ? 6.612 -6.638 -23.534 1.00 87.38 74 PHE A CA 1
ATOM 567 C C . PHE A 1 74 ? 7.174 -7.359 -24.778 1.00 87.38 74 PHE A C 1
ATOM 569 O O . PHE A 1 74 ? 7.256 -6.716 -25.823 1.00 87.38 74 PHE A O 1
ATOM 576 N N . PRO A 1 75 ? 7.477 -8.677 -24.752 1.00 86.69 75 PRO A N 1
ATOM 577 C CA . PRO A 1 75 ? 8.013 -9.380 -25.923 1.00 86.69 75 PRO A CA 1
ATOM 578 C C . PRO A 1 75 ? 7.005 -9.590 -27.067 1.00 86.69 75 PRO A C 1
ATOM 580 O O . PRO A 1 75 ? 7.415 -9.940 -28.169 1.00 86.69 75 PRO A O 1
ATOM 583 N N . LEU A 1 76 ? 5.701 -9.409 -26.833 1.00 90.44 76 LEU A N 1
ATOM 584 C CA . LEU A 1 76 ? 4.646 -9.657 -27.827 1.00 90.44 76 LEU A CA 1
ATOM 585 C C . LEU A 1 76 ? 4.331 -8.425 -28.690 1.00 90.44 76 LEU A C 1
ATOM 587 O O . LEU A 1 76 ? 3.632 -8.536 -29.696 1.00 90.44 76 LEU A O 1
ATOM 591 N N . ILE A 1 77 ? 4.806 -7.244 -28.289 1.00 88.56 77 ILE A N 1
ATOM 592 C CA . ILE A 1 77 ? 4.475 -5.955 -28.908 1.00 88.56 77 ILE A CA 1
ATOM 593 C C . ILE A 1 77 ? 5.637 -5.491 -29.800 1.00 88.56 77 ILE A C 1
ATOM 595 O O . ILE A 1 77 ? 6.789 -5.678 -29.421 1.00 88.56 77 ILE A O 1
ATOM 599 N N . PRO A 1 78 ? 5.393 -4.871 -30.970 1.00 89.50 78 PRO A N 1
ATOM 600 C CA . PRO A 1 78 ? 6.465 -4.399 -31.845 1.00 89.50 78 PRO A CA 1
ATOM 601 C C . PRO A 1 78 ? 7.303 -3.273 -31.211 1.00 89.50 78 PRO A C 1
ATOM 603 O O . PRO A 1 78 ? 6.797 -2.446 -30.448 1.00 89.50 78 PRO A O 1
ATOM 606 N N . ALA A 1 79 ? 8.591 -3.217 -31.570 1.00 85.56 79 ALA A N 1
ATOM 607 C CA . ALA A 1 79 ? 9.592 -2.331 -30.957 1.00 85.56 79 ALA A CA 1
ATOM 608 C C . ALA A 1 79 ? 9.202 -0.839 -30.970 1.00 85.56 79 ALA A C 1
ATOM 610 O O . ALA A 1 79 ? 9.426 -0.115 -30.004 1.00 85.56 79 ALA A O 1
ATOM 611 N N . ASN A 1 80 ? 8.523 -0.381 -32.026 1.00 87.44 80 ASN A N 1
ATOM 612 C CA . ASN A 1 80 ? 8.048 1.000 -32.139 1.00 87.44 80 ASN A CA 1
ATOM 613 C C . ASN A 1 80 ? 7.027 1.393 -31.052 1.00 87.44 80 ASN A C 1
ATOM 615 O O . ASN A 1 80 ? 6.962 2.566 -30.683 1.00 87.44 80 ASN A O 1
ATOM 619 N N . LEU A 1 81 ? 6.217 0.447 -30.564 1.00 87.75 81 LEU A N 1
ATOM 620 C CA . LEU A 1 81 ? 5.267 0.660 -29.468 1.00 87.75 81 LEU A CA 1
ATOM 621 C C . LEU A 1 81 ? 5.931 0.454 -28.100 1.00 87.75 81 LEU A C 1
ATOM 623 O O . LEU A 1 81 ? 5.544 1.124 -27.138 1.00 87.75 81 LEU A O 1
ATOM 627 N N . GLN A 1 82 ? 6.931 -0.430 -28.014 1.00 86.81 82 GLN A N 1
ATOM 628 C CA . GLN A 1 82 ? 7.680 -0.671 -26.778 1.00 86.81 82 GLN A CA 1
ATOM 629 C C . GLN A 1 82 ? 8.354 0.609 -26.270 1.00 86.81 82 GLN A C 1
ATOM 631 O O . GLN A 1 82 ? 8.105 1.024 -25.136 1.00 86.81 82 GLN A O 1
ATOM 636 N N . ASP A 1 83 ? 9.128 1.272 -27.132 1.00 84.56 83 ASP A N 1
ATOM 637 C CA . ASP A 1 83 ? 9.905 2.460 -26.759 1.00 84.56 83 ASP A CA 1
ATOM 638 C C . ASP A 1 83 ? 9.027 3.693 -26.523 1.00 84.56 83 ASP A C 1
ATOM 640 O O . ASP A 1 83 ? 9.321 4.520 -25.660 1.00 84.56 83 ASP A O 1
ATOM 644 N N . LYS A 1 84 ? 7.928 3.820 -27.278 1.00 86.62 84 LYS A N 1
ATOM 645 C CA . LYS A 1 84 ? 7.030 4.979 -27.181 1.00 86.62 84 LYS A CA 1
ATOM 646 C C . LYS A 1 84 ? 6.083 4.915 -25.986 1.00 86.62 84 LYS A C 1
ATOM 648 O O . LYS A 1 84 ? 5.760 5.964 -25.437 1.00 86.62 84 LYS A O 1
ATOM 653 N N . PHE A 1 85 ? 5.615 3.723 -25.604 1.00 89.06 85 PHE A N 1
ATOM 654 C CA . PHE A 1 85 ? 4.527 3.582 -24.629 1.00 89.06 85 PHE A CA 1
ATOM 655 C C . PHE A 1 85 ? 4.869 2.666 -23.454 1.00 89.06 85 PHE A C 1
ATOM 657 O O . PHE A 1 85 ? 4.796 3.108 -22.307 1.00 89.06 85 PHE A O 1
ATOM 664 N N . LEU A 1 86 ? 5.240 1.407 -23.706 1.00 89.25 86 LEU A N 1
ATOM 665 C CA . LEU A 1 86 ? 5.428 0.408 -22.641 1.00 89.25 86 LEU A CA 1
ATOM 666 C C . LEU A 1 86 ? 6.566 0.781 -21.695 1.00 89.25 86 LEU A C 1
ATOM 668 O O . LEU A 1 86 ? 6.399 0.691 -20.479 1.00 89.25 86 LEU A O 1
ATOM 672 N N . TRP A 1 87 ? 7.702 1.220 -22.234 1.00 86.38 87 TRP A N 1
ATOM 673 C CA . TRP A 1 87 ? 8.874 1.538 -21.428 1.00 86.38 87 TRP A CA 1
ATOM 674 C C . TRP A 1 87 ? 8.659 2.764 -20.522 1.00 86.38 87 TRP A C 1
ATOM 676 O O . TRP A 1 87 ? 8.762 2.602 -19.301 1.00 86.38 87 TRP A O 1
ATOM 686 N N . PRO A 1 88 ? 8.255 3.947 -21.036 1.00 89.81 88 PRO A N 1
ATOM 687 C CA . PRO A 1 88 ? 7.940 5.095 -20.182 1.00 89.81 88 PRO A CA 1
ATOM 688 C C . PRO A 1 88 ? 6.850 4.796 -19.146 1.00 89.81 88 PRO A C 1
ATOM 690 O O . PRO A 1 88 ? 6.958 5.206 -17.991 1.00 89.81 88 PRO A O 1
ATOM 693 N N . THR A 1 89 ? 5.814 4.042 -19.528 1.00 91.75 89 THR A N 1
ATOM 694 C CA . THR A 1 89 ? 4.710 3.729 -18.610 1.00 91.75 89 THR A CA 1
ATOM 695 C C . THR A 1 89 ? 5.174 2.792 -17.496 1.00 91.75 89 THR A C 1
ATOM 697 O O . THR A 1 89 ? 4.882 3.036 -16.327 1.00 91.75 89 THR A O 1
ATOM 700 N N . THR A 1 90 ? 5.961 1.763 -17.822 1.00 91.19 90 THR A N 1
ATOM 701 C CA . THR A 1 90 ? 6.544 0.854 -16.823 1.00 91.19 90 THR A CA 1
ATOM 702 C C . THR A 1 90 ? 7.464 1.607 -15.863 1.00 91.19 90 THR A C 1
ATOM 704 O O . THR A 1 90 ? 7.408 1.355 -14.662 1.00 91.19 90 THR A O 1
ATOM 707 N N . GLN A 1 91 ? 8.250 2.579 -16.341 1.00 90.19 91 GLN A N 1
ATOM 708 C CA . GLN A 1 91 ? 9.076 3.425 -15.472 1.00 90.19 91 GLN A CA 1
ATOM 709 C C . GLN A 1 91 ? 8.237 4.238 -14.482 1.00 90.19 91 GLN A C 1
ATOM 711 O O . GLN A 1 91 ? 8.504 4.199 -13.281 1.00 90.19 91 GLN A O 1
ATOM 716 N N . ILE A 1 92 ? 7.206 4.938 -14.963 1.00 93.38 92 ILE A N 1
ATOM 717 C CA . ILE A 1 92 ? 6.333 5.756 -14.109 1.00 93.38 92 ILE A CA 1
ATOM 718 C C . ILE A 1 92 ? 5.658 4.884 -13.042 1.00 93.38 92 ILE A C 1
ATOM 720 O O . ILE A 1 92 ? 5.688 5.220 -11.858 1.00 93.38 92 ILE A O 1
ATOM 724 N N . LEU A 1 93 ? 5.099 3.736 -13.441 1.00 94.62 93 LEU A N 1
ATOM 725 C CA . LEU A 1 93 ? 4.447 2.806 -12.515 1.00 94.62 93 LEU A CA 1
ATOM 726 C C . LEU A 1 93 ? 5.429 2.225 -11.491 1.00 94.62 93 LEU A C 1
ATOM 728 O O . LEU A 1 93 ? 5.081 2.098 -10.320 1.00 94.62 93 LEU A O 1
ATOM 732 N N . SER A 1 94 ? 6.663 1.936 -11.907 1.00 93.25 94 SER A N 1
ATOM 733 C CA . SER A 1 94 ? 7.715 1.419 -11.024 1.00 93.25 94 SER A CA 1
ATOM 734 C C . SER A 1 94 ? 8.110 2.421 -9.943 1.00 93.25 94 SER A C 1
ATOM 736 O O . SER A 1 94 ? 8.359 2.023 -8.813 1.00 93.25 94 SER A O 1
ATOM 738 N N . TRP A 1 95 ? 8.135 3.720 -10.253 1.00 94.38 95 TRP A N 1
ATOM 739 C CA . TRP A 1 95 ? 8.399 4.771 -9.262 1.00 94.38 95 TRP A CA 1
ATOM 740 C C . TRP A 1 95 ? 7.193 5.079 -8.373 1.00 94.38 95 TRP A C 1
ATOM 742 O O . TRP A 1 95 ? 7.357 5.427 -7.203 1.00 94.38 95 TRP A O 1
ATOM 752 N N . LEU A 1 96 ? 5.978 4.916 -8.896 1.00 95.44 96 LEU A N 1
ATOM 753 C CA . LEU A 1 96 ? 4.748 5.080 -8.125 1.00 95.44 96 LEU A CA 1
ATOM 754 C C . LEU A 1 96 ? 4.525 3.929 -7.129 1.00 95.44 96 LEU A C 1
ATOM 756 O O . LEU A 1 96 ? 4.004 4.145 -6.036 1.00 95.44 96 LEU A O 1
ATOM 760 N N . PHE A 1 97 ? 4.942 2.712 -7.480 1.00 94.94 97 PHE A N 1
ATOM 761 C CA . PHE A 1 97 ? 4.761 1.515 -6.664 1.00 94.94 97 PHE A CA 1
ATOM 762 C C . PHE A 1 97 ? 5.324 1.619 -5.228 1.00 94.94 97 PHE A C 1
ATOM 764 O O . PHE A 1 97 ? 4.548 1.403 -4.293 1.00 94.94 97 PHE A O 1
ATOM 771 N N . PRO A 1 98 ? 6.592 2.014 -4.976 1.00 94.88 98 PRO A N 1
ATOM 772 C CA . PRO A 1 98 ? 7.109 2.158 -3.612 1.00 94.88 98 PRO A CA 1
ATOM 773 C C . PRO A 1 98 ? 6.379 3.240 -2.806 1.00 94.88 98 PRO A C 1
ATOM 775 O O . PRO A 1 98 ? 6.205 3.088 -1.596 1.00 94.88 98 PRO A O 1
ATOM 778 N N . LEU A 1 99 ? 5.896 4.304 -3.459 1.00 94.75 99 LEU A N 1
ATOM 779 C CA . LEU A 1 99 ? 5.090 5.340 -2.805 1.00 94.75 99 LEU A CA 1
ATOM 780 C C . LEU A 1 99 ? 3.729 4.788 -2.362 1.00 94.75 99 LEU A C 1
ATOM 782 O O . LEU A 1 99 ? 3.293 5.043 -1.239 1.00 94.75 99 LEU A O 1
ATOM 786 N N . ALA A 1 100 ? 3.084 3.982 -3.209 1.00 94.62 100 ALA A N 1
ATOM 787 C CA . ALA A 1 100 ? 1.828 3.315 -2.879 1.00 94.62 100 ALA A CA 1
ATOM 788 C C . ALA A 1 100 ? 1.997 2.305 -1.730 1.00 94.62 100 ALA A C 1
ATOM 790 O O . ALA A 1 100 ? 1.178 2.273 -0.810 1.00 94.62 100 ALA A O 1
ATOM 791 N N . VAL A 1 101 ? 3.087 1.527 -1.730 1.00 94.69 101 VAL A N 1
ATOM 792 C CA . VAL A 1 101 ? 3.410 0.602 -0.631 1.00 94.69 101 VAL A CA 1
ATOM 793 C C . VAL A 1 101 ? 3.642 1.365 0.677 1.00 94.69 101 VAL A C 1
ATOM 795 O O . VAL A 1 101 ? 3.106 0.970 1.713 1.00 94.69 101 VAL A O 1
ATOM 798 N N . ALA A 1 102 ? 4.375 2.484 0.643 1.00 94.31 102 ALA A N 1
ATOM 799 C CA . ALA A 1 102 ? 4.586 3.326 1.820 1.00 94.31 102 ALA A CA 1
ATOM 800 C C . ALA A 1 102 ? 3.264 3.876 2.381 1.00 94.31 102 ALA A C 1
ATOM 802 O O . ALA A 1 102 ? 3.035 3.821 3.592 1.00 94.31 102 ALA A O 1
ATOM 803 N N . ALA A 1 103 ? 2.364 4.347 1.513 1.00 92.50 103 ALA A N 1
ATOM 804 C CA . ALA A 1 103 ? 1.044 4.827 1.916 1.00 92.50 103 ALA A CA 1
ATOM 805 C C . ALA A 1 103 ? 0.200 3.717 2.573 1.00 92.50 103 ALA A C 1
ATOM 807 O O . ALA A 1 103 ? -0.363 3.931 3.651 1.00 92.50 103 ALA A O 1
ATOM 808 N N . GLY A 1 104 ? 0.160 2.517 1.982 1.00 91.75 104 GLY A N 1
ATOM 809 C CA . GLY A 1 104 ? -0.521 1.348 2.555 1.00 91.75 104 GLY A CA 1
ATOM 810 C C . GLY A 1 104 ? 0.076 0.893 3.895 1.00 91.75 104 GLY A C 1
ATOM 811 O O . GLY A 1 104 ? -0.644 0.486 4.810 1.00 91.75 104 GLY A O 1
ATOM 812 N N . PHE A 1 105 ? 1.396 1.016 4.056 1.00 91.50 105 PHE A N 1
ATOM 813 C CA . PHE A 1 105 ? 2.087 0.683 5.300 1.00 91.50 105 PHE A CA 1
ATOM 814 C C . PHE A 1 105 ? 1.746 1.667 6.428 1.00 91.50 105 PHE A C 1
ATOM 816 O O . PHE A 1 105 ? 1.364 1.249 7.522 1.00 91.50 105 PHE A O 1
ATOM 823 N N . VAL A 1 106 ? 1.823 2.978 6.166 1.00 91.50 106 VAL A N 1
ATOM 824 C CA . VAL A 1 106 ? 1.510 4.029 7.154 1.00 91.50 106 VAL A CA 1
ATOM 825 C C . VAL A 1 106 ? 0.055 3.943 7.612 1.00 91.50 106 VAL A C 1
ATOM 827 O O . VAL A 1 106 ? -0.232 3.982 8.810 1.00 91.50 106 VAL A O 1
ATOM 830 N N . THR A 1 107 ? -0.867 3.785 6.669 1.00 89.81 107 THR A N 1
ATOM 831 C CA . THR A 1 107 ? -2.304 3.666 6.954 1.00 89.81 107 THR A CA 1
ATOM 832 C C . THR A 1 107 ? -2.632 2.369 7.691 1.00 89.81 107 THR A C 1
ATOM 834 O O . THR A 1 107 ? -3.459 2.390 8.598 1.00 89.81 107 THR A O 1
ATOM 837 N N . GLY A 1 108 ? -1.927 1.268 7.410 1.00 88.19 108 GLY A N 1
ATOM 838 C CA . GLY A 1 108 ? -2.037 0.024 8.177 1.00 88.19 108 GLY A CA 1
ATOM 839 C C . GLY A 1 108 ? -1.557 0.142 9.623 1.00 88.19 108 GLY A C 1
ATOM 840 O O . GLY A 1 108 ? -2.200 -0.382 10.535 1.00 88.19 108 GLY A O 1
ATOM 841 N N . LEU A 1 109 ? -0.467 0.878 9.870 1.00 88.75 109 LEU A N 1
ATOM 842 C CA . LEU A 1 109 ? -0.015 1.180 11.235 1.00 88.75 109 LEU A CA 1
ATOM 843 C C . LEU A 1 109 ? -1.012 2.075 11.978 1.00 88.75 109 LEU A C 1
ATOM 845 O O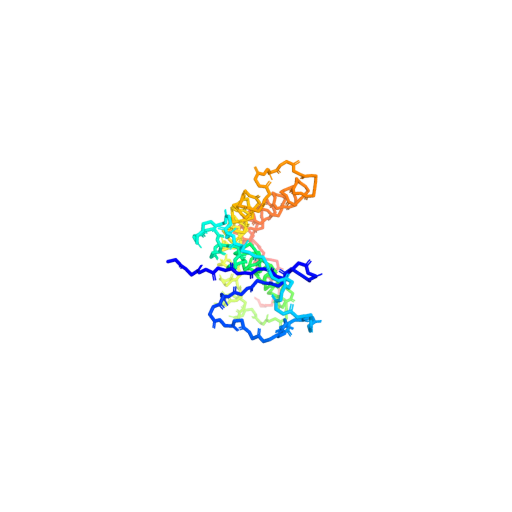 . LEU A 1 109 ? -1.259 1.880 13.174 1.00 88.75 109 LEU A O 1
ATOM 849 N N . TRP A 1 110 ? -1.599 3.042 11.274 1.00 87.75 110 TRP A N 1
ATOM 850 C CA . TRP A 1 110 ? -2.638 3.900 11.827 1.00 87.75 110 TRP A CA 1
ATOM 851 C C . TRP A 1 110 ? -3.893 3.095 12.187 1.00 87.75 110 TRP A C 1
ATOM 853 O O . TRP A 1 110 ? -4.366 3.189 13.322 1.00 87.75 110 TRP A O 1
ATOM 863 N N . ASP A 1 111 ? -4.394 2.260 11.273 1.00 84.00 111 ASP A N 1
ATOM 864 C CA . ASP A 1 111 ? -5.559 1.395 11.497 1.00 84.00 111 ASP A CA 1
ATOM 865 C C . ASP A 1 111 ? -5.332 0.458 12.691 1.00 84.00 111 ASP A C 1
ATOM 867 O O . ASP A 1 111 ? -6.157 0.367 13.603 1.00 84.00 111 ASP A O 1
ATOM 871 N N . ALA A 1 112 ? -4.140 -0.135 12.793 1.00 82.81 112 ALA A N 1
ATOM 872 C CA . ALA A 1 112 ? -3.769 -0.949 13.942 1.00 82.81 112 ALA A CA 1
ATOM 873 C C . ALA A 1 112 ? -3.848 -0.192 15.278 1.00 82.81 112 ALA A C 1
ATOM 875 O O . ALA A 1 112 ? -4.335 -0.730 16.281 1.00 82.81 112 ALA A O 1
ATOM 876 N N . LYS A 1 113 ? -3.390 1.064 15.308 1.00 83.25 113 LYS A N 1
ATOM 877 C CA . LYS A 1 113 ? -3.440 1.908 16.508 1.00 83.25 113 LYS A CA 1
ATOM 878 C C . LYS A 1 113 ? -4.875 2.296 16.861 1.00 83.25 113 LYS A C 1
ATOM 880 O O . LYS A 1 113 ? -5.239 2.264 18.039 1.00 83.25 113 LYS A O 1
ATOM 885 N N . VAL A 1 114 ? -5.700 2.613 15.863 1.00 81.12 114 VAL A N 1
ATOM 886 C CA . VAL A 1 114 ? -7.114 2.961 16.055 1.00 81.12 114 VAL A CA 1
ATOM 887 C C . VAL A 1 114 ? -7.921 1.751 16.535 1.00 81.12 114 VAL A C 1
ATOM 889 O O . VAL A 1 114 ? -8.698 1.889 17.485 1.00 81.12 114 VAL A O 1
ATOM 892 N N . ARG A 1 115 ? -7.697 0.564 15.959 1.00 78.06 115 ARG A N 1
ATOM 893 C CA . ARG A 1 115 ? -8.476 -0.655 16.221 1.00 78.06 115 ARG A CA 1
ATOM 894 C C . ARG A 1 115 ? -8.026 -1.407 17.472 1.00 78.06 115 ARG A C 1
ATOM 896 O O . ARG A 1 115 ? -8.846 -1.688 18.341 1.00 78.06 115 ARG A O 1
ATOM 903 N N . TYR A 1 116 ? -6.727 -1.675 17.610 1.00 79.50 116 TYR A N 1
ATOM 904 C CA . TYR A 1 116 ? -6.195 -2.563 18.654 1.00 79.50 116 TYR A CA 1
ATOM 905 C C . TYR A 1 116 ? -5.464 -1.833 19.784 1.00 79.50 116 TYR A C 1
ATOM 907 O O . TYR A 1 116 ? -5.116 -2.458 20.786 1.00 79.50 116 TYR A O 1
ATOM 915 N N . ARG A 1 117 ? -5.195 -0.523 19.639 1.00 79.25 117 ARG A N 1
ATOM 916 C CA . ARG A 1 117 ? -4.388 0.307 20.565 1.00 79.25 117 ARG A CA 1
ATOM 917 C C . ARG A 1 117 ? -2.961 -0.208 20.825 1.00 79.25 117 ARG A C 1
ATOM 919 O O . ARG A 1 117 ? -2.222 0.410 21.584 1.00 79.25 117 ARG A O 1
ATOM 926 N N . LYS A 1 118 ? -2.564 -1.320 20.203 1.00 78.25 118 LYS A N 1
ATOM 927 C CA . LYS A 1 118 ? -1.267 -1.989 20.329 1.00 78.25 118 LYS A CA 1
ATOM 928 C C . LYS A 1 118 ? -0.819 -2.452 18.950 1.00 78.25 118 LYS A C 1
ATOM 930 O O . LYS A 1 118 ? -1.613 -3.006 18.197 1.00 78.25 118 LYS A O 1
ATOM 935 N N . VAL A 1 119 ? 0.466 -2.263 18.660 1.00 77.50 119 VAL A N 1
ATOM 936 C CA . VAL A 1 119 ? 1.084 -2.647 17.378 1.00 77.50 119 VAL A CA 1
ATOM 937 C C . VAL A 1 119 ? 1.817 -4.000 17.477 1.00 77.50 119 VAL A C 1
ATOM 939 O O . VAL A 1 119 ? 2.238 -4.579 16.486 1.00 77.50 119 VAL A O 1
ATOM 942 N N . THR A 1 120 ? 1.927 -4.552 18.686 1.00 78.31 120 THR A N 1
ATOM 943 C CA . THR A 1 120 ? 2.748 -5.731 19.009 1.00 78.31 120 THR A CA 1
ATOM 944 C C . THR A 1 120 ? 1.985 -7.057 18.996 1.00 78.31 120 THR A C 1
ATOM 946 O O . THR A 1 120 ? 2.496 -8.068 19.473 1.00 78.31 120 THR A O 1
ATOM 949 N N . THR A 1 121 ? 0.752 -7.092 18.484 1.00 82.81 121 THR A N 1
ATOM 950 C CA . THR A 1 121 ? -0.004 -8.351 18.410 1.00 82.81 121 THR A CA 1
ATOM 951 C C . THR A 1 121 ? 0.650 -9.298 17.391 1.00 82.81 121 THR A C 1
ATOM 953 O O . THR A 1 121 ? 1.124 -8.845 16.349 1.00 82.81 121 THR A O 1
ATOM 956 N N . PRO A 1 122 ? 0.694 -10.620 17.645 1.00 83.12 122 PRO A N 1
ATOM 957 C CA . PRO A 1 122 ? 1.504 -11.553 16.851 1.00 83.12 122 PRO A CA 1
ATOM 958 C C . PRO A 1 122 ? 1.113 -11.592 15.365 1.00 83.12 122 PRO A C 1
ATOM 960 O O . PRO A 1 122 ? 1.974 -11.699 14.494 1.00 83.12 122 PRO A O 1
ATOM 963 N N . ILE A 1 123 ? -0.180 -11.447 15.060 1.00 83.19 123 ILE A N 1
ATOM 964 C CA . ILE A 1 123 ? -0.683 -11.364 13.680 1.00 83.19 123 ILE A CA 1
ATOM 965 C C . ILE A 1 123 ? -0.221 -10.063 13.011 1.00 83.19 123 ILE A C 1
ATOM 967 O O . ILE A 1 123 ? 0.164 -10.066 11.843 1.00 83.19 123 ILE A O 1
ATOM 971 N N . LEU A 1 124 ? -0.234 -8.950 13.744 1.00 84.88 124 LEU A N 1
ATOM 972 C CA . LEU A 1 124 ? 0.127 -7.645 13.209 1.00 84.88 124 LEU A CA 1
ATOM 973 C C . LEU A 1 124 ? 1.635 -7.513 12.973 1.00 84.88 124 LEU A C 1
ATOM 975 O O . LEU A 1 124 ? 2.032 -6.980 11.945 1.00 84.88 124 LEU A O 1
ATOM 979 N N . VAL A 1 125 ? 2.471 -8.071 13.852 1.00 88.00 125 VAL A N 1
ATOM 980 C CA . VAL A 1 125 ? 3.930 -8.114 13.652 1.00 88.00 125 VAL A CA 1
ATOM 981 C C . VAL A 1 125 ? 4.286 -8.876 12.370 1.00 88.00 125 VAL A C 1
ATOM 983 O O . VAL A 1 125 ? 5.130 -8.418 11.604 1.00 88.00 125 VAL A O 1
ATOM 986 N N . ARG A 1 126 ? 3.594 -9.987 12.072 1.00 87.94 126 ARG A N 1
ATOM 987 C CA . ARG A 1 126 ? 3.760 -10.701 10.791 1.00 87.94 126 ARG A CA 1
ATOM 988 C C . ARG A 1 126 ? 3.367 -9.836 9.590 1.00 87.94 126 ARG A C 1
ATOM 990 O O . ARG A 1 126 ? 4.101 -9.813 8.607 1.00 87.94 126 ARG A O 1
ATOM 997 N N . LYS A 1 127 ? 2.250 -9.100 9.668 1.00 86.88 127 LYS A N 1
ATOM 998 C CA . LYS A 1 127 ? 1.822 -8.169 8.604 1.00 86.88 127 LYS A CA 1
ATOM 999 C C . LYS A 1 127 ? 2.832 -7.045 8.377 1.00 86.88 127 LYS A C 1
ATOM 1001 O O . LYS A 1 127 ? 3.129 -6.727 7.232 1.00 86.88 127 LYS A O 1
ATOM 1006 N N . ILE A 1 128 ? 3.382 -6.487 9.454 1.00 91.12 128 ILE A N 1
ATOM 1007 C CA . ILE A 1 128 ? 4.440 -5.474 9.387 1.00 91.12 128 ILE A CA 1
ATOM 1008 C C . ILE A 1 128 ? 5.676 -6.059 8.701 1.00 91.12 128 ILE A C 1
ATOM 1010 O O . ILE A 1 128 ? 6.174 -5.449 7.765 1.00 91.12 128 ILE A O 1
ATOM 1014 N N . GLY A 1 129 ? 6.111 -7.265 9.084 1.00 93.31 129 GLY A N 1
ATOM 1015 C CA . GLY A 1 129 ? 7.242 -7.942 8.442 1.00 93.31 129 GLY A CA 1
ATOM 1016 C C . GLY A 1 129 ? 7.053 -8.142 6.933 1.00 93.31 129 GLY A C 1
ATOM 1017 O O . GLY A 1 129 ? 7.943 -7.804 6.155 1.00 93.31 129 GLY A O 1
ATOM 1018 N N . LEU A 1 130 ? 5.877 -8.621 6.507 1.00 91.38 130 LEU A N 1
ATOM 1019 C CA . LEU A 1 130 ? 5.543 -8.766 5.084 1.00 91.38 130 LEU A CA 1
ATOM 1020 C C . LEU A 1 130 ? 5.492 -7.413 4.358 1.00 91.38 130 LEU A C 1
ATOM 1022 O O . LEU A 1 130 ? 6.006 -7.297 3.249 1.00 91.38 130 LEU A O 1
ATOM 1026 N N . GLY A 1 131 ? 4.921 -6.381 4.986 1.00 91.56 131 GLY A N 1
ATOM 1027 C CA . GLY A 1 131 ? 4.873 -5.029 4.427 1.00 91.56 131 GLY A CA 1
ATOM 1028 C C . GLY A 1 131 ? 6.259 -4.400 4.270 1.00 91.56 131 GLY A C 1
ATOM 1029 O O . GLY A 1 131 ? 6.541 -3.776 3.252 1.00 91.56 131 GLY A O 1
ATOM 1030 N N . THR A 1 132 ? 7.156 -4.608 5.237 1.00 93.94 132 THR A N 1
ATOM 1031 C CA . THR A 1 132 ? 8.549 -4.154 5.151 1.00 93.94 132 THR A CA 1
ATOM 1032 C C . THR A 1 132 ? 9.300 -4.874 4.035 1.00 93.94 132 THR A C 1
ATOM 1034 O O . THR A 1 132 ? 9.995 -4.223 3.259 1.00 93.94 132 THR A O 1
ATOM 1037 N N . LEU A 1 133 ? 9.130 -6.194 3.909 1.00 95.50 133 LEU A N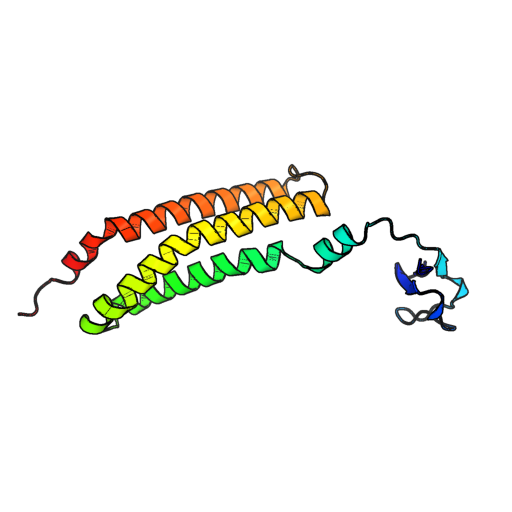 1
ATOM 1038 C CA . LEU A 1 133 ? 9.709 -6.957 2.803 1.00 95.50 133 LEU A CA 1
ATOM 1039 C C . LEU A 1 133 ? 9.214 -6.427 1.450 1.00 95.50 133 LEU A C 1
ATOM 1041 O O . LEU A 1 133 ? 10.031 -6.138 0.577 1.00 95.50 133 LEU A O 1
ATOM 1045 N N . LEU A 1 134 ? 7.900 -6.227 1.303 1.00 93.62 134 LEU A N 1
ATOM 1046 C CA . LEU A 1 134 ? 7.301 -5.677 0.087 1.00 93.62 134 LEU A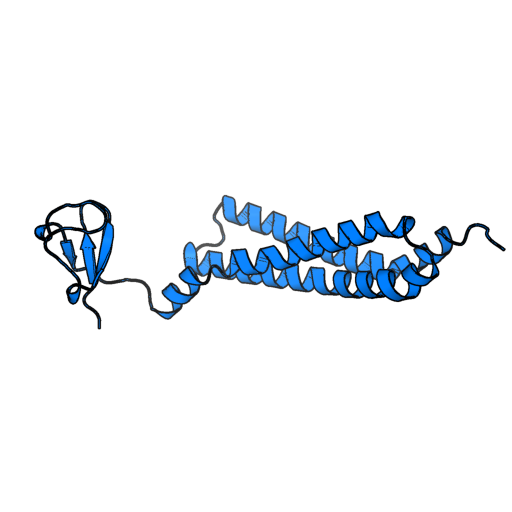 CA 1
ATOM 1047 C C . LEU A 1 134 ? 7.881 -4.298 -0.251 1.00 93.62 134 LEU A C 1
ATOM 1049 O O . LEU A 1 134 ? 8.262 -4.055 -1.395 1.00 93.62 134 LEU A O 1
ATOM 1053 N N . PHE A 1 135 ? 8.022 -3.419 0.742 1.00 95.38 135 PHE A N 1
ATOM 1054 C CA . PHE A 1 135 ? 8.599 -2.090 0.552 1.00 95.38 135 PHE A CA 1
ATOM 1055 C C . PHE A 1 135 ? 10.039 -2.154 0.027 1.00 95.38 135 PHE A C 1
ATOM 1057 O O . PHE A 1 135 ? 10.355 -1.514 -0.976 1.00 95.38 13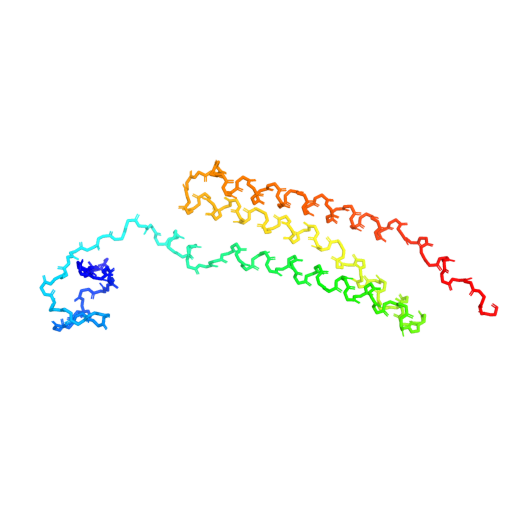5 PHE A O 1
ATOM 1064 N N . LEU A 1 136 ? 10.892 -2.993 0.620 1.00 95.81 136 LEU A N 1
ATOM 1065 C CA . LEU A 1 136 ? 12.264 -3.182 0.141 1.00 95.81 136 LEU A CA 1
ATOM 1066 C C . LEU A 1 136 ? 12.297 -3.725 -1.293 1.00 95.81 136 LEU A C 1
ATOM 1068 O O . LEU A 1 136 ? 13.036 -3.204 -2.129 1.00 95.81 136 LEU A O 1
ATOM 1072 N N . THR A 1 137 ? 11.460 -4.720 -1.604 1.00 93.62 137 THR A N 1
ATOM 1073 C CA . THR A 1 137 ? 11.371 -5.263 -2.968 1.00 93.62 137 THR A CA 1
ATOM 1074 C C . THR A 1 137 ? 10.844 -4.240 -3.975 1.00 93.62 137 THR A C 1
ATOM 1076 O O . THR A 1 137 ? 11.331 -4.207 -5.100 1.00 93.62 137 THR A O 1
ATOM 1079 N N . SER A 1 138 ? 9.922 -3.355 -3.577 1.00 95.12 138 SER A N 1
ATOM 1080 C CA . SER A 1 138 ? 9.391 -2.291 -4.442 1.00 95.12 138 SER A CA 1
ATOM 1081 C C . SER A 1 138 ? 10.449 -1.240 -4.787 1.00 95.12 138 SER A C 1
ATOM 1083 O O . SER A 1 138 ? 10.552 -0.826 -5.938 1.00 95.12 138 SER A O 1
ATOM 1085 N N . ILE A 1 139 ? 11.302 -0.870 -3.823 1.00 95.06 139 ILE A N 1
ATOM 1086 C CA . ILE A 1 139 ? 12.434 0.032 -4.068 1.00 95.06 139 ILE A CA 1
ATOM 1087 C C . ILE A 1 139 ? 13.446 -0.642 -4.994 1.00 95.06 139 ILE A C 1
ATOM 1089 O O . ILE A 1 139 ? 13.877 -0.038 -5.974 1.00 95.06 139 ILE A O 1
ATOM 1093 N N . ALA A 1 140 ? 13.805 -1.897 -4.710 1.00 93.44 140 ALA A N 1
ATOM 1094 C CA . ALA A 1 140 ? 14.726 -2.655 -5.550 1.00 93.44 140 ALA A CA 1
ATOM 1095 C C . ALA A 1 140 ? 14.210 -2.749 -6.994 1.00 93.44 140 ALA A C 1
ATOM 1097 O O . ALA A 1 140 ? 14.967 -2.517 -7.930 1.00 93.44 140 ALA A O 1
ATOM 1098 N N . GLN A 1 141 ? 12.914 -3.007 -7.178 1.00 91.69 141 GLN A N 1
ATOM 1099 C CA . GLN A 1 141 ? 12.264 -3.054 -8.484 1.00 91.69 141 GLN A CA 1
ATOM 1100 C C . GLN A 1 141 ? 12.324 -1.700 -9.214 1.00 91.69 141 GLN A C 1
ATOM 1102 O O . GLN A 1 141 ? 12.711 -1.666 -10.382 1.00 91.69 141 GLN A O 1
ATOM 1107 N N . ALA A 1 142 ? 12.022 -0.589 -8.534 1.00 92.62 142 ALA A N 1
ATOM 1108 C CA . ALA A 1 142 ? 12.110 0.756 -9.110 1.00 92.62 142 ALA A CA 1
ATOM 1109 C C . ALA A 1 142 ? 13.538 1.108 -9.567 1.00 92.62 142 ALA A C 1
ATOM 1111 O O . ALA A 1 142 ? 13.741 1.641 -10.664 1.00 92.62 142 ALA A O 1
ATOM 1112 N N . VAL A 1 143 ? 14.540 0.755 -8.755 1.00 91.25 143 VAL A N 1
ATOM 1113 C CA . VAL A 1 143 ? 15.959 0.937 -9.091 1.00 91.25 143 VAL A CA 1
ATOM 1114 C C . VAL A 1 143 ? 16.352 0.049 -10.268 1.00 91.25 143 VAL A C 1
ATOM 1116 O O . VAL A 1 143 ? 16.958 0.542 -11.215 1.00 91.25 143 VAL A O 1
ATOM 1119 N N . LEU A 1 144 ? 15.972 -1.232 -10.260 1.00 89.19 144 LEU A N 1
ATOM 1120 C CA . LEU A 1 144 ? 16.273 -2.171 -11.343 1.00 89.19 144 LEU A CA 1
ATOM 1121 C C . LEU A 1 144 ? 15.696 -1.712 -12.681 1.00 89.19 144 LEU A C 1
ATOM 1123 O O . LEU A 1 144 ? 16.392 -1.789 -13.685 1.00 89.19 144 LEU A O 1
ATOM 1127 N N . VAL A 1 145 ? 14.469 -1.192 -12.713 1.00 87.88 145 VAL A N 1
ATOM 1128 C CA . VAL A 1 145 ? 13.873 -0.656 -13.950 1.00 87.88 145 VAL A CA 1
ATOM 1129 C C . VAL A 1 145 ? 14.577 0.625 -14.406 1.00 87.88 145 VAL A C 1
ATOM 1131 O O . VAL A 1 145 ? 14.755 0.838 -15.603 1.00 87.88 145 VAL A O 1
ATOM 1134 N N . SER A 1 146 ? 15.040 1.456 -13.470 1.00 84.06 146 SER A N 1
ATOM 1135 C CA . SER A 1 146 ? 15.744 2.707 -13.787 1.00 84.06 146 SER A CA 1
ATOM 1136 C C . SER A 1 146 ? 17.176 2.479 -14.288 1.00 84.06 146 SER A C 1
ATOM 1138 O O . SER A 1 146 ? 17.636 3.176 -15.188 1.00 84.06 146 SER A O 1
ATOM 1140 N N . VAL A 1 147 ? 17.881 1.493 -13.725 1.00 83.12 147 VAL A N 1
ATOM 1141 C CA . VAL A 1 147 ? 19.243 1.095 -14.128 1.00 83.12 147 VAL A CA 1
ATOM 1142 C C . VAL A 1 147 ? 19.211 0.137 -15.324 1.00 83.12 147 VAL A C 1
ATOM 1144 O O . VAL A 1 147 ? 20.124 0.120 -16.145 1.00 83.12 147 VAL A O 1
ATOM 1147 N N . GLY A 1 148 ? 18.130 -0.629 -15.468 1.00 68.12 148 GLY A N 1
ATOM 1148 C CA . GLY A 1 148 ? 17.868 -1.585 -16.543 1.00 68.12 148 GLY A CA 1
ATOM 1149 C C . GLY A 1 148 ? 17.636 -0.963 -17.919 1.00 68.12 148 GLY A C 1
ATOM 1150 O O . GLY A 1 148 ? 17.235 -1.674 -18.836 1.00 68.12 148 GLY A O 1
ATOM 1151 N N . THR A 1 149 ? 17.956 0.318 -18.114 1.00 55.47 149 THR A N 1
ATOM 1152 C CA . THR A 1 149 ? 18.085 0.954 -19.437 1.00 55.47 149 THR A CA 1
ATOM 1153 C C . THR A 1 149 ? 19.005 0.168 -20.387 1.00 55.47 149 THR A C 1
ATOM 1155 O O . THR A 1 149 ? 18.894 0.312 -21.601 1.00 55.47 149 THR A O 1
ATOM 1158 N N . GLY A 1 150 ? 19.843 -0.740 -19.867 1.00 47.47 150 GLY A N 1
ATOM 1159 C CA . GLY A 1 150 ? 20.613 -1.715 -20.647 1.00 47.47 150 GLY A CA 1
ATOM 1160 C C . GLY A 1 150 ? 19.816 -2.862 -21.298 1.00 47.47 150 GLY A C 1
ATOM 1161 O O . GLY A 1 150 ? 20.338 -3.493 -22.215 1.00 47.47 150 GLY A O 1
ATOM 1162 N N . PHE A 1 151 ? 18.564 -3.142 -20.906 1.00 45.44 151 PHE A N 1
ATOM 1163 C CA . PHE A 1 151 ? 17.760 -4.220 -21.517 1.00 45.44 151 PHE A CA 1
ATOM 1164 C C . PHE A 1 151 ? 17.334 -3.896 -22.963 1.00 45.44 151 PHE A C 1
ATOM 1166 O O . PHE A 1 151 ? 17.078 -4.807 -23.749 1.00 45.44 151 PHE A O 1
ATOM 1173 N N . GLN A 1 152 ? 17.372 -2.615 -23.362 1.00 51.25 152 GLN A N 1
ATOM 1174 C CA . GLN A 1 152 ? 17.236 -2.207 -24.769 1.00 51.25 152 GLN A CA 1
ATOM 1175 C C . GLN A 1 152 ? 18.332 -2.803 -25.672 1.00 51.25 152 GLN A C 1
ATOM 1177 O O . GLN A 1 152 ? 18.119 -2.968 -26.872 1.00 51.25 152 GLN A O 1
ATOM 1182 N N . SER A 1 153 ? 19.494 -3.170 -25.120 1.00 43.88 153 SER A N 1
ATOM 1183 C CA . SER A 1 153 ? 20.575 -3.788 -25.896 1.00 43.88 153 SER A CA 1
ATOM 1184 C C . SER A 1 153 ? 20.376 -5.287 -26.131 1.00 43.88 153 SER A C 1
ATOM 1186 O O . SER A 1 153 ? 20.966 -5.823 -27.062 1.00 43.88 153 SER A O 1
ATOM 1188 N N . PHE A 1 154 ? 19.538 -5.972 -25.343 1.00 44.12 154 PHE A N 1
ATOM 1189 C CA . PHE A 1 154 ? 19.340 -7.423 -25.478 1.00 44.12 154 PHE A CA 1
ATOM 1190 C C . PHE A 1 154 ? 18.308 -7.786 -26.562 1.00 44.12 154 PHE A C 1
ATOM 1192 O O . PHE A 1 154 ? 18.388 -8.856 -27.156 1.00 44.12 154 PHE A O 1
ATOM 1199 N N . GLY A 1 155 ? 17.380 -6.872 -26.880 1.00 44.69 155 GLY A N 1
ATOM 1200 C CA . GLY A 1 155 ? 16.468 -6.979 -28.032 1.00 44.69 155 GLY A CA 1
ATOM 1201 C C . GLY A 1 155 ? 17.053 -6.454 -29.351 1.00 44.69 155 GLY A C 1
ATOM 1202 O O . GLY A 1 155 ? 16.478 -6.675 -30.411 1.00 44.69 155 GLY A O 1
ATOM 1203 N N . ARG A 1 156 ? 18.221 -5.797 -29.309 1.00 49.03 156 ARG A N 1
ATOM 1204 C CA . ARG A 1 156 ? 18.982 -5.317 -30.480 1.00 49.03 156 ARG A CA 1
ATOM 1205 C C . ARG A 1 156 ? 19.843 -6.416 -31.123 1.00 49.03 156 ARG A C 1
ATOM 1207 O O . ARG A 1 156 ? 20.877 -6.141 -31.724 1.00 49.03 156 ARG A O 1
ATOM 1214 N N . GLY A 1 157 ? 19.423 -7.673 -30.999 1.00 45.41 157 GLY A N 1
ATOM 1215 C CA . GLY A 1 157 ? 19.965 -8.785 -31.768 1.00 45.41 157 GLY A CA 1
ATOM 1216 C C . GLY A 1 157 ? 19.298 -8.857 -33.141 1.00 45.41 157 GLY A C 1
ATOM 1217 O O . GLY A 1 157 ? 18.194 -9.373 -33.260 1.00 45.41 157 GLY A O 1
ATOM 1218 N N . SER A 1 158 ? 19.997 -8.349 -34.159 1.00 46.09 158 SER A N 1
ATOM 1219 C CA . SER A 1 158 ? 19.856 -8.714 -35.578 1.00 46.09 158 SER A CA 1
ATOM 1220 C C . SER A 1 158 ? 18.460 -8.622 -36.215 1.00 46.09 158 SER A C 1
ATOM 1222 O O . SER A 1 158 ? 17.868 -9.648 -36.536 1.00 46.09 158 SER A O 1
ATOM 1224 N N . VAL A 1 159 ? 17.999 -7.416 -36.550 1.00 44.75 159 VAL A N 1
ATOM 1225 C CA . VAL A 1 159 ? 17.310 -7.200 -37.836 1.00 44.75 159 VAL A CA 1
ATOM 1226 C C . VAL A 1 159 ? 17.761 -5.842 -38.383 1.00 44.75 159 VAL A C 1
ATOM 1228 O O . VAL A 1 159 ? 17.466 -4.817 -37.775 1.00 44.75 159 VAL A O 1
ATOM 1231 N N . THR A 1 160 ? 18.476 -5.919 -39.513 1.00 37.50 160 THR A N 1
ATOM 1232 C CA . THR A 1 160 ? 19.172 -4.893 -40.327 1.00 37.50 160 THR A CA 1
ATOM 1233 C C . THR A 1 160 ? 20.430 -4.278 -39.739 1.00 37.50 160 THR A C 1
ATOM 1235 O O . THR A 1 160 ? 20.312 -3.373 -38.886 1.00 37.50 160 THR A O 1
#

pLDDT: mean 83.69, std 12.87, range [37.5, 95.81]

Secondary structure (DSSP, 8-state):
---EEEETTT--EEEGGG--SB-TTT--BGGGEEEE---S-HHHHHHHHTTHHHHHHHHHHHHHHHHHHHHHHGGGS-HHHIIIIIHHHHHHHHHHHHHHHHHHHHHHHHHHHHHHS-S--HHHHHHHHHHHHHHHHHHHHHHHHHHGGGGGGTS-SS--

Radius of gyration: 25.66 Å; chains: 1; bounding box: 63×26×67 Å

Foldseek 3Di:
DFFWKAAQPPGDIDGPVPDDQADPVPGHGSVRIDTDDDPAPPVLVVLVVVPVLVVLVVVLVVLVVVLVVLVVCLVVDDPVCCVVPSLVVNLVSLVVNLVSLVSSLVSLQVVCCSPVVDCPDPVNVVVNVVSVVSNVVSVVSNVCSVVVPVVVVVVPPDDD